Protein AF-A0A3M1D705-F1 (afdb_monomer_lite)

Secondary structure (DSSP, 8-state):
-EEEEEE-HHHHTTTTTSBTTTBPPPTTEEEE-EEEEEEEEE--BGGGTEEEEEEEEEEE-EEEEEEEEEETTEEEEEEEEEEESSSS-EEEPPTT--PPPEEEEEEEEEEE-SSSEEEEEEEEEEE-TT-EEEEE-TTS--EEEEE---EEEEEEEEEEE--

Foldseek 3Di:
DKDKDKFFPCRLQVVPQDDVVNDHADPQKDKDIKIKIKDKDWDQDPVQQKIKMKMKMKMDFIKMKHAQDQDPNDTDHFIWIKGDPHNPDIAIAFTNDDFDIKIKMKIWMWHPPDPFKIKIKMKMWIFGQRHWDWDAPPVSPDTTIDTDRPTDIDMDMDMDTDD

Radius of gyration: 21.43 Å; chains: 1; bounding box: 53×32×62 Å

pLDDT: mean 83.75, std 13.29, range [46.41, 97.69]

Structure (mmCIF, N/CA/C/O backbone):
data_AF-A0A3M1D705-F1
#
_entry.id   AF-A0A3M1D705-F1
#
loop_
_atom_site.group_PDB
_atom_site.id
_atom_site.type_symbol
_atom_site.label_atom_id
_atom_site.label_alt_id
_atom_site.label_comp_id
_atom_site.label_asym_id
_atom_site.label_entity_id
_atom_site.label_seq_id
_atom_site.pdbx_PDB_ins_code
_atom_site.Cartn_x
_atom_site.Cartn_y
_atom_site.Cartn_z
_atom_site.occupancy
_atom_site.B_iso_or_equiv
_atom_site.auth_seq_id
_atom_site.auth_comp_id
_atom_site.auth_asym_id
_atom_site.auth_atom_id
_atom_site.pdbx_PDB_model_num
ATOM 1 N N . HIS A 1 1 ? -12.011 -11.638 6.676 1.00 90.94 1 HIS A N 1
ATOM 2 C CA . HIS A 1 1 ? -12.491 -10.999 5.433 1.00 90.94 1 HIS A CA 1
ATOM 3 C C . HIS A 1 1 ? -11.391 -11.030 4.362 1.00 90.94 1 HIS A C 1
ATOM 5 O O . HIS A 1 1 ? -10.220 -11.107 4.717 1.00 90.94 1 HIS A O 1
ATOM 11 N N . LEU A 1 2 ? -11.750 -11.032 3.071 1.00 94.81 2 LEU A N 1
ATOM 12 C CA . LEU A 1 2 ? -10.820 -11.042 1.928 1.00 94.81 2 LEU A CA 1
ATOM 13 C C . LEU A 1 2 ? -11.253 -9.965 0.925 1.00 94.81 2 LEU A C 1
ATOM 15 O O . LEU A 1 2 ? -12.435 -9.883 0.596 1.00 94.81 2 LEU A O 1
ATOM 19 N N . HIS A 1 3 ? -10.298 -9.179 0.435 1.00 92.81 3 HIS A N 1
ATOM 20 C CA . HIS A 1 3 ? -10.501 -8.128 -0.559 1.00 92.81 3 HIS A CA 1
ATOM 21 C C . HIS A 1 3 ? -9.490 -8.285 -1.692 1.00 92.81 3 HIS A C 1
ATOM 23 O O . HIS A 1 3 ? -8.325 -8.591 -1.447 1.00 92.81 3 HIS A O 1
ATOM 29 N N . ALA A 1 4 ? -9.929 -8.048 -2.924 1.00 93.75 4 ALA A N 1
ATOM 30 C CA . ALA A 1 4 ? -9.059 -7.974 -4.086 1.00 93.75 4 ALA A CA 1
ATOM 31 C C . ALA A 1 4 ? -9.557 -6.880 -5.034 1.00 93.75 4 ALA A C 1
ATOM 33 O O . ALA A 1 4 ? -10.764 -6.656 -5.144 1.00 93.75 4 ALA A O 1
ATOM 34 N N . MET A 1 5 ? -8.628 -6.211 -5.708 1.00 94.19 5 MET A N 1
ATOM 35 C CA . MET A 1 5 ? -8.892 -5.151 -6.671 1.00 94.19 5 MET A CA 1
ATOM 36 C C . MET A 1 5 ? -7.931 -5.283 -7.848 1.00 94.19 5 MET A C 1
ATOM 38 O O . MET A 1 5 ? -6.759 -5.612 -7.674 1.00 94.19 5 MET A O 1
ATOM 42 N N . TYR A 1 6 ? -8.432 -4.993 -9.042 1.00 93.25 6 TYR A N 1
ATOM 43 C CA . TYR A 1 6 ? -7.614 -4.797 -10.225 1.00 93.25 6 TYR A CA 1
ATOM 44 C C . TYR A 1 6 ? -8.086 -3.545 -10.955 1.00 93.25 6 TYR A C 1
ATOM 46 O O . TYR A 1 6 ? -9.287 -3.373 -11.170 1.00 93.25 6 TYR A O 1
ATOM 54 N N . GLN A 1 7 ? -7.146 -2.688 -11.340 1.00 87.50 7 GLN A N 1
ATOM 55 C CA . GLN A 1 7 ? -7.420 -1.421 -12.001 1.00 87.50 7 GLN A CA 1
ATOM 56 C C . GLN A 1 7 ? -6.432 -1.210 -13.144 1.00 87.50 7 GLN A C 1
ATOM 58 O O . GLN A 1 7 ? -5.224 -1.345 -12.980 1.00 87.50 7 GLN A O 1
ATOM 63 N N . THR A 1 8 ? -6.928 -0.865 -14.329 1.00 85.44 8 THR A N 1
ATOM 64 C CA . THR A 1 8 ? -6.047 -0.551 -15.459 1.00 85.44 8 THR A CA 1
ATOM 65 C C . THR A 1 8 ? -5.402 0.821 -15.268 1.00 85.44 8 THR A C 1
ATOM 67 O O . THR A 1 8 ? -6.002 1.731 -14.691 1.00 85.44 8 THR A O 1
ATOM 70 N N . LEU A 1 9 ? -4.188 1.000 -15.797 1.00 80.88 9 LEU A N 1
ATOM 71 C CA . LEU A 1 9 ? -3.480 2.279 -15.708 1.00 80.88 9 LEU A CA 1
ATOM 72 C C . LEU A 1 9 ? -4.287 3.427 -16.344 1.00 80.88 9 LEU A C 1
ATOM 74 O O . LEU A 1 9 ? -4.368 4.515 -15.779 1.00 80.88 9 LEU A O 1
ATOM 78 N N . SER A 1 10 ? -4.944 3.174 -17.479 1.00 78.31 10 SER A N 1
ATOM 79 C CA . SER A 1 10 ? -5.806 4.160 -18.144 1.00 78.31 10 SER A CA 1
ATOM 80 C C . SER A 1 10 ? -6.983 4.600 -17.270 1.00 78.31 10 SER A C 1
ATOM 82 O O . SER A 1 10 ? -7.370 5.762 -17.317 1.00 78.31 10 SER A O 1
ATOM 84 N N . PHE A 1 11 ? -7.542 3.702 -16.450 1.00 78.19 11 PHE A N 1
ATOM 85 C CA . PHE A 1 11 ? -8.606 4.055 -15.510 1.00 78.19 11 PHE A CA 1
ATOM 86 C C . PHE A 1 11 ? -8.060 4.889 -14.338 1.00 78.19 11 PHE A C 1
ATOM 88 O O . PHE A 1 11 ? -8.691 5.857 -13.929 1.00 78.19 11 PHE A O 1
ATOM 95 N N . LEU A 1 12 ? -6.857 4.580 -13.839 1.00 73.38 12 LEU A N 1
ATOM 96 C CA . LEU A 1 12 ? -6.179 5.369 -12.797 1.00 73.38 12 LEU A CA 1
ATOM 97 C C . LEU A 1 12 ? -5.857 6.802 -13.257 1.00 73.38 12 LEU A C 1
ATOM 99 O O . LEU A 1 12 ? -5.927 7.742 -12.469 1.00 73.38 12 LEU A O 1
ATOM 103 N N . LEU A 1 13 ? -5.575 6.982 -14.548 1.00 73.31 13 LEU A N 1
ATOM 104 C CA . LEU A 1 13 ? -5.331 8.287 -15.160 1.00 73.31 13 LEU A CA 1
ATOM 105 C C . LEU A 1 13 ? -6.571 8.920 -15.808 1.00 73.31 13 LEU A C 1
ATOM 107 O O . LEU A 1 13 ? -6.411 9.890 -16.533 1.00 73.31 13 LEU A O 1
ATOM 111 N N . HIS A 1 14 ? -7.787 8.412 -15.580 1.00 68.88 14 HIS A N 1
ATOM 112 C CA . HIS A 1 14 ? -8.982 8.921 -16.267 1.00 68.88 14 HIS A CA 1
ATOM 113 C C . HIS A 1 14 ? -9.426 10.316 -15.782 1.00 68.88 14 HIS A C 1
ATOM 115 O O . HIS A 1 14 ? -9.907 11.119 -16.579 1.00 68.88 14 HIS A O 1
ATOM 121 N N . GLU A 1 15 ? -9.263 10.618 -14.487 1.00 54.38 15 GLU A N 1
ATOM 122 C CA . GLU A 1 15 ? -9.696 11.895 -13.883 1.00 54.38 15 GLU A CA 1
ATOM 123 C C . GLU A 1 15 ? -8.663 13.025 -14.005 1.00 54.38 15 GLU A C 1
ATOM 125 O O . GLU A 1 15 ? -8.994 14.202 -13.856 1.00 54.38 15 GLU A O 1
ATOM 130 N N . ALA A 1 16 ? -7.408 12.684 -14.301 1.00 54.31 16 ALA A N 1
ATOM 131 C CA . ALA A 1 16 ? -6.424 13.650 -14.763 1.00 54.31 16 ALA A CA 1
ATOM 132 C C . ALA A 1 16 ? -6.434 13.634 -16.285 1.00 54.31 16 ALA A C 1
ATOM 134 O O . ALA A 1 16 ? -6.599 12.579 -16.883 1.00 54.31 16 ALA A O 1
ATOM 135 N N . PRO A 1 17 ? -6.242 14.764 -16.958 1.00 46.41 17 PRO A N 1
ATOM 136 C CA . PRO A 1 17 ? -6.298 14.772 -18.400 1.00 46.41 17 PRO A CA 1
ATOM 137 C C . PRO A 1 17 ? -4.988 14.196 -18.964 1.00 46.41 17 PRO A C 1
ATOM 139 O O . PRO A 1 17 ? -4.142 14.927 -19.464 1.00 46.41 17 PRO A O 1
ATOM 142 N N . SER A 1 18 ? -4.824 12.870 -18.915 1.00 51.69 18 SER A N 1
ATOM 143 C CA . SER A 1 18 ? -3.735 12.099 -19.538 1.00 51.69 18 SER A CA 1
ATOM 144 C C . SER A 1 18 ? -2.307 12.576 -19.178 1.00 51.69 18 SER A C 1
ATOM 146 O O . SER A 1 18 ? -2.096 13.396 -18.281 1.00 51.69 18 SER A O 1
ATOM 148 N N . PHE A 1 19 ? -1.278 11.975 -19.779 1.00 52.38 19 PHE A N 1
ATOM 149 C CA . PHE A 1 19 ? 0.126 12.311 -19.523 1.00 52.38 19 PHE A CA 1
ATOM 150 C C . PHE A 1 19 ? 0.372 13.785 -19.869 1.00 52.38 19 PHE A C 1
ATOM 152 O O . PHE A 1 19 ? 0.030 14.186 -20.972 1.00 52.38 19 PHE A O 1
ATOM 159 N N . THR A 1 20 ? 0.958 14.612 -18.992 1.00 46.97 20 THR A N 1
ATOM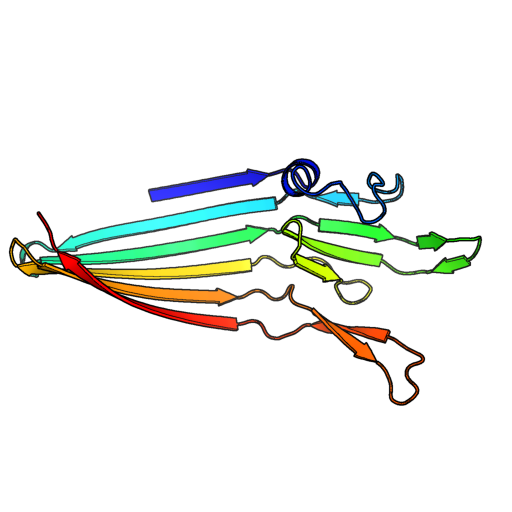 160 C CA . THR A 1 20 ? 1.359 15.979 -19.377 1.00 46.97 20 THR A CA 1
ATOM 161 C C . THR A 1 20 ? 2.342 15.869 -20.551 1.00 46.97 20 THR A C 1
ATOM 163 O O . THR A 1 20 ? 3.423 15.317 -20.335 1.00 46.97 20 THR A O 1
ATOM 166 N N . PRO A 1 21 ? 2.005 16.327 -21.778 1.00 48.47 21 PRO A N 1
ATOM 167 C CA . PRO A 1 21 ? 1.008 17.341 -22.139 1.00 48.47 21 PRO A CA 1
ATOM 168 C C . PRO A 1 21 ? -0.227 16.800 -22.910 1.00 48.47 21 PRO A C 1
ATOM 170 O O . PRO A 1 21 ? -0.338 17.006 -24.115 1.00 48.47 21 PRO A O 1
ATOM 173 N N . PHE A 1 22 ? -1.196 16.188 -22.226 1.00 53.38 22 PHE A N 1
ATOM 174 C CA . PHE A 1 22 ? -2.454 15.673 -22.792 1.00 53.38 22 PHE A CA 1
ATOM 175 C C . PHE A 1 22 ? -2.292 14.618 -23.903 1.00 53.38 22 PHE A C 1
ATOM 177 O O . PHE A 1 22 ? -3.069 14.591 -24.858 1.00 53.38 22 PHE A O 1
ATOM 184 N N . GLN A 1 23 ? -1.259 13.781 -23.807 1.00 60.31 23 GLN A N 1
ATOM 185 C CA . GLN A 1 23 ? -1.000 12.717 -24.780 1.00 60.31 23 GLN A CA 1
ATOM 186 C C . GLN A 1 23 ? -1.321 11.346 -24.183 1.00 60.31 23 GLN A C 1
ATOM 188 O O . GLN A 1 23 ? -1.140 11.120 -22.981 1.00 60.31 23 GLN A O 1
ATOM 193 N N . ASP A 1 24 ? -1.811 10.448 -25.040 1.00 63.69 24 ASP A N 1
ATOM 194 C CA . ASP A 1 24 ? -1.897 9.024 -24.725 1.00 63.69 24 ASP A CA 1
ATOM 195 C C . ASP A 1 24 ? -0.484 8.442 -24.553 1.00 63.69 24 ASP A C 1
ATOM 197 O O . ASP A 1 24 ? 0.521 9.076 -24.895 1.00 63.69 24 ASP A O 1
ATOM 201 N N . PHE A 1 25 ? -0.400 7.244 -23.989 1.00 68.56 25 PHE A N 1
ATOM 202 C CA . PHE A 1 25 ? 0.859 6.533 -23.837 1.00 68.56 25 PHE A CA 1
ATOM 203 C C . PHE A 1 25 ? 1.544 6.366 -25.204 1.00 68.56 25 PHE A C 1
ATOM 205 O O . PHE A 1 25 ? 0.900 5.903 -26.143 1.00 68.56 25 PHE A O 1
ATOM 212 N N . PRO A 1 26 ? 2.834 6.725 -25.340 1.00 68.69 26 PRO A N 1
ATOM 213 C CA . PRO A 1 26 ? 3.613 6.407 -26.530 1.00 68.69 26 PRO A CA 1
ATOM 214 C C . PRO A 1 26 ? 3.443 4.942 -26.948 1.00 68.69 26 PRO A C 1
ATOM 216 O O . PRO A 1 26 ? 3.572 4.055 -26.108 1.00 68.69 26 PRO A O 1
ATOM 219 N N . ASP A 1 27 ? 3.234 4.685 -28.243 1.00 70.06 27 ASP A N 1
ATOM 220 C CA . ASP A 1 27 ? 3.034 3.324 -28.783 1.00 70.06 27 ASP A CA 1
ATOM 221 C C . ASP A 1 27 ? 4.168 2.354 -28.406 1.00 70.06 27 ASP A C 1
ATOM 223 O O . ASP A 1 27 ? 3.972 1.146 -28.300 1.00 70.06 27 ASP A O 1
ATOM 227 N N . ALA A 1 28 ? 5.373 2.890 -28.193 1.00 73.94 28 ALA A N 1
ATOM 228 C CA . ALA A 1 28 ? 6.569 2.140 -27.823 1.00 73.94 28 ALA A CA 1
ATOM 229 C C . ALA A 1 28 ? 6.596 1.680 -26.354 1.00 73.94 28 ALA A C 1
ATOM 231 O O . ALA A 1 28 ? 7.601 1.130 -25.904 1.00 73.94 28 ALA A O 1
ATOM 232 N N . ALA A 1 29 ? 5.544 1.938 -25.582 1.00 78.62 29 ALA A N 1
ATOM 233 C CA . ALA A 1 29 ? 5.585 1.759 -24.150 1.00 78.62 29 ALA A CA 1
ATOM 234 C C . ALA A 1 29 ? 4.701 0.638 -23.622 1.00 78.62 29 ALA A C 1
ATOM 236 O O . ALA A 1 29 ? 3.541 0.471 -23.994 1.00 78.62 29 ALA A O 1
ATOM 237 N N . SER A 1 30 ? 5.258 -0.094 -22.666 1.00 86.00 30 SER A N 1
ATOM 238 C CA . SER A 1 30 ? 4.573 -1.177 -21.979 1.00 86.00 30 SER A CA 1
ATOM 239 C C . SER A 1 30 ? 3.876 -0.647 -20.733 1.00 86.00 30 SER A C 1
ATOM 241 O O . SER A 1 30 ? 4.519 -0.054 -19.866 1.00 86.00 30 SER A O 1
ATOM 243 N N . THR A 1 31 ? 2.576 -0.905 -20.609 1.00 88.31 31 THR A N 1
ATOM 244 C CA . THR A 1 31 ? 1.779 -0.538 -19.431 1.00 88.31 31 THR A CA 1
ATOM 245 C C . THR A 1 31 ? 1.362 -1.769 -18.640 1.00 88.31 31 THR A C 1
ATOM 247 O O . THR A 1 31 ? 1.091 -2.830 -19.202 1.00 88.31 31 THR A O 1
ATOM 250 N N . THR A 1 32 ? 1.287 -1.629 -17.320 1.00 90.56 32 THR A N 1
ATOM 251 C CA . THR A 1 32 ? 0.707 -2.633 -16.427 1.00 90.56 32 THR A CA 1
ATOM 252 C C . THR A 1 32 ? -0.321 -1.982 -15.506 1.00 90.56 32 THR A C 1
ATOM 254 O O . THR A 1 32 ? -0.184 -0.822 -15.114 1.00 90.56 32 THR A O 1
ATOM 257 N N . GLY A 1 33 ? -1.398 -2.713 -15.215 1.00 89.00 33 GLY A N 1
ATOM 258 C CA . GLY A 1 33 ? -2.430 -2.279 -14.275 1.00 89.00 33 GLY A CA 1
ATOM 259 C C . GLY A 1 33 ? -2.011 -2.486 -12.822 1.00 89.00 33 GLY A C 1
ATOM 260 O O . GLY A 1 33 ? -1.106 -3.264 -12.532 1.00 89.00 33 GLY A O 1
ATOM 261 N N . GLU A 1 34 ? -2.714 -1.820 -11.918 1.00 91.38 34 GLU A N 1
ATOM 262 C CA . GLU A 1 34 ? -2.585 -2.040 -10.487 1.00 91.38 34 GLU A CA 1
ATOM 263 C C . GLU A 1 34 ? -3.372 -3.281 -10.061 1.00 91.38 34 GLU A C 1
ATOM 265 O O . GLU A 1 34 ? -4.515 -3.494 -10.474 1.00 91.38 34 GLU A O 1
ATOM 270 N N . PHE A 1 35 ? -2.768 -4.084 -9.191 1.00 94.44 35 PHE A N 1
ATOM 271 C CA . PHE A 1 35 ? -3.421 -5.202 -8.528 1.00 94.44 35 PHE A CA 1
ATOM 272 C C . PHE A 1 35 ? -3.218 -5.104 -7.020 1.00 94.44 35 PHE A C 1
ATOM 274 O O . PHE A 1 35 ? -2.104 -4.901 -6.552 1.00 94.44 35 PHE A O 1
ATOM 281 N N . PHE A 1 36 ? -4.278 -5.306 -6.247 1.00 95.56 36 PHE A N 1
ATOM 282 C CA . PHE A 1 36 ? -4.230 -5.303 -4.790 1.00 95.56 36 PHE A CA 1
ATOM 283 C C . PHE A 1 36 ? -4.984 -6.503 -4.234 1.00 95.56 36 PHE A C 1
ATOM 285 O O . PHE A 1 36 ? -6.078 -6.832 -4.693 1.00 95.56 36 PHE A O 1
ATOM 292 N N . VAL A 1 37 ? -4.424 -7.139 -3.208 1.00 97.31 37 VAL A N 1
ATOM 293 C CA . VAL A 1 37 ? -5.093 -8.194 -2.446 1.00 97.31 37 VAL A CA 1
ATOM 294 C C . VAL A 1 37 ? -4.801 -8.026 -0.964 1.00 97.31 37 VAL A C 1
ATOM 296 O O . VAL A 1 37 ? -3.666 -7.765 -0.572 1.00 97.31 37 VAL A O 1
ATOM 299 N N . ALA A 1 38 ? -5.820 -8.200 -0.129 1.00 97.25 38 ALA A N 1
ATOM 300 C CA . ALA A 1 38 ? -5.679 -8.168 1.316 1.00 97.25 38 ALA A CA 1
ATOM 301 C C . ALA A 1 38 ? -6.580 -9.190 1.996 1.00 97.25 38 ALA A C 1
ATOM 303 O O . ALA A 1 38 ? -7.727 -9.408 1.604 1.00 97.25 38 ALA A O 1
ATOM 304 N N . ALA A 1 39 ? -6.062 -9.782 3.063 1.00 97.56 39 ALA A N 1
ATOM 305 C CA . ALA A 1 39 ? -6.789 -10.689 3.928 1.00 97.56 39 ALA A CA 1
ATOM 306 C C . ALA A 1 39 ? -6.708 -10.184 5.363 1.00 97.56 39 ALA A C 1
ATOM 308 O O . ALA A 1 39 ? -5.668 -9.704 5.817 1.00 97.56 39 ALA A O 1
ATOM 309 N N . GLY A 1 40 ? -7.816 -10.310 6.079 1.00 96.88 40 GLY A N 1
ATOM 310 C CA . GLY A 1 40 ? -7.903 -9.880 7.458 1.00 96.88 40 GLY A CA 1
ATOM 311 C C . GLY A 1 40 ? -8.749 -10.798 8.311 1.00 96.88 40 GLY A C 1
ATOM 312 O O . GLY A 1 40 ? -9.595 -11.553 7.821 1.00 96.88 40 GLY A O 1
ATOM 313 N N . PHE A 1 41 ? -8.507 -10.726 9.606 1.00 97.31 41 PHE A N 1
ATOM 314 C CA . PHE A 1 41 ? -9.207 -11.483 10.623 1.00 97.31 41 PHE A CA 1
ATOM 315 C C . PHE A 1 41 ? -9.413 -10.601 11.846 1.00 97.31 41 PHE A C 1
ATOM 317 O O . PHE A 1 41 ? -8.520 -9.851 12.232 1.00 97.31 41 PHE A O 1
ATOM 324 N N . ASP A 1 42 ? -10.581 -10.723 12.455 1.00 96.94 42 ASP A N 1
ATOM 325 C CA . ASP A 1 42 ? -10.978 -10.030 13.666 1.00 96.94 42 ASP A CA 1
ATOM 326 C C . ASP A 1 42 ? -11.775 -10.994 14.547 1.00 96.94 42 ASP A C 1
ATOM 328 O O . ASP A 1 42 ? -12.414 -11.927 14.054 1.00 96.94 42 ASP A O 1
ATOM 332 N N . TYR A 1 43 ? -11.671 -10.817 15.862 1.00 96.25 43 TYR A N 1
ATOM 333 C CA . TYR A 1 43 ? -12.356 -11.675 16.822 1.00 96.25 43 TYR A CA 1
ATOM 334 C C . TYR A 1 43 ? -12.820 -10.875 18.029 1.00 96.25 43 TYR A C 1
ATOM 336 O O . TYR A 1 43 ? -12.046 -10.109 18.594 1.00 96.25 43 TYR A O 1
ATOM 344 N N . HIS A 1 44 ? -14.068 -11.078 18.446 1.00 96.12 44 HIS A N 1
ATOM 345 C CA . HIS A 1 44 ? -14.637 -10.401 19.605 1.00 96.12 44 HIS A CA 1
ATOM 346 C C . HIS A 1 44 ? -14.504 -11.260 20.868 1.00 96.12 44 HIS A C 1
ATOM 348 O O . HIS A 1 44 ? -15.098 -12.331 20.985 1.00 96.12 44 HIS A O 1
ATOM 354 N N . PHE A 1 45 ? -13.735 -10.771 21.837 1.00 95.69 45 PHE A N 1
ATOM 355 C CA . PHE A 1 45 ? -13.626 -11.340 23.174 1.00 95.69 45 PHE A CA 1
ATOM 356 C C . PHE A 1 45 ? -14.660 -10.688 24.097 1.00 95.69 45 PHE A C 1
ATOM 358 O O . PHE A 1 45 ? -14.383 -9.655 24.708 1.00 95.69 45 PHE A O 1
ATOM 365 N N . GLU A 1 46 ? -15.828 -11.320 24.233 1.00 92.38 46 GLU A N 1
ATOM 366 C CA . GLU A 1 46 ? -16.947 -10.812 25.047 1.00 92.38 46 GLU A CA 1
ATOM 367 C C . GLU A 1 46 ? -16.546 -10.523 26.502 1.00 92.38 46 GLU A C 1
ATOM 369 O O . GLU A 1 46 ? -16.897 -9.484 27.051 1.00 92.38 46 GLU A O 1
ATOM 374 N N . SER A 1 47 ? -15.737 -11.389 27.123 1.00 93.25 47 SER A N 1
ATOM 375 C CA . SER A 1 47 ? -15.307 -11.222 28.521 1.00 93.25 47 SER A CA 1
ATOM 376 C C . SER A 1 47 ? -14.459 -9.971 28.765 1.00 93.25 47 SER A C 1
ATOM 378 O O . SER A 1 47 ? -14.441 -9.446 29.877 1.00 93.25 47 SER A O 1
ATOM 380 N N . LEU A 1 48 ? -13.753 -9.496 27.736 1.00 92.19 48 LEU A N 1
ATOM 381 C CA . LEU A 1 48 ? -12.876 -8.327 27.796 1.00 92.19 48 LEU A CA 1
ATOM 382 C C . LEU A 1 48 ? -13.468 -7.116 27.066 1.00 92.19 48 LEU A C 1
ATOM 384 O O . LEU A 1 48 ? -12.850 -6.053 27.080 1.00 92.19 48 LEU A O 1
ATOM 388 N N . HIS A 1 49 ? -14.638 -7.272 26.436 1.00 93.94 49 HIS A N 1
ATOM 389 C CA . HIS A 1 49 ? -15.247 -6.276 25.553 1.00 93.94 49 HIS A CA 1
ATOM 390 C C . HIS A 1 49 ? -14.262 -5.771 24.482 1.00 93.94 49 HIS A C 1
ATOM 392 O O . HIS A 1 49 ? -14.209 -4.586 24.152 1.00 93.94 49 HIS A O 1
ATOM 398 N N . LEU A 1 50 ? -13.420 -6.675 23.973 1.00 95.38 50 LEU A N 1
ATOM 399 C CA . LEU A 1 50 ? -12.273 -6.344 23.132 1.00 95.38 50 LEU A CA 1
ATOM 400 C C . LEU A 1 50 ? -12.397 -7.019 21.769 1.00 95.38 50 LEU A C 1
ATOM 402 O O . LEU A 1 50 ? -12.630 -8.219 21.688 1.00 95.38 50 LEU A O 1
ATOM 406 N N . THR A 1 51 ? -12.162 -6.265 20.702 1.00 96.81 51 THR A N 1
ATOM 407 C CA . THR A 1 51 ? -12.150 -6.760 19.323 1.00 96.81 51 THR A CA 1
ATOM 408 C C . THR A 1 51 ? -10.814 -6.421 18.664 1.00 96.81 51 THR A C 1
ATOM 410 O O . THR A 1 51 ? -10.687 -5.370 18.025 1.00 96.81 51 THR A O 1
ATOM 413 N N . PRO A 1 52 ? -9.771 -7.248 18.848 1.00 97.00 52 PRO A N 1
ATOM 414 C CA . PRO A 1 52 ? -8.575 -7.160 18.032 1.00 97.00 52 PRO A CA 1
ATOM 415 C C . PRO A 1 52 ? -8.848 -7.647 16.608 1.00 97.00 52 PRO A C 1
ATOM 417 O O . PRO A 1 52 ? -9.634 -8.565 16.369 1.00 97.00 52 PRO A O 1
ATOM 420 N N . GLY A 1 53 ? -8.134 -7.047 15.668 1.00 97.25 53 GLY A N 1
ATOM 421 C CA . GLY A 1 53 ? -8.134 -7.403 14.265 1.00 97.25 53 GLY A CA 1
ATOM 422 C C . GLY A 1 53 ? -6.768 -7.163 13.643 1.00 97.25 53 GLY A C 1
ATOM 423 O O . GLY A 1 53 ? -5.962 -6.366 14.127 1.00 97.25 53 GLY A O 1
ATOM 424 N N . ILE A 1 54 ? -6.497 -7.887 12.570 1.00 97.38 54 ILE A N 1
ATOM 425 C CA . ILE A 1 54 ? -5.283 -7.752 11.781 1.00 97.38 54 ILE A CA 1
ATOM 426 C C . ILE A 1 54 ? -5.625 -7.920 10.309 1.00 97.38 54 ILE A C 1
ATOM 428 O O . ILE A 1 54 ? -6.413 -8.790 9.942 1.00 97.38 54 ILE A O 1
ATOM 432 N N . VAL A 1 55 ? -5.034 -7.083 9.467 1.00 97.69 55 VAL A N 1
ATOM 433 C CA . VAL A 1 55 ? -5.184 -7.124 8.015 1.00 97.69 55 VAL A CA 1
ATOM 434 C C . VAL A 1 55 ? -3.803 -7.022 7.395 1.00 97.69 55 VAL A C 1
ATOM 436 O O . VAL A 1 55 ? -3.031 -6.141 7.759 1.00 97.69 55 VAL A O 1
ATOM 439 N N . GLY A 1 56 ? -3.489 -7.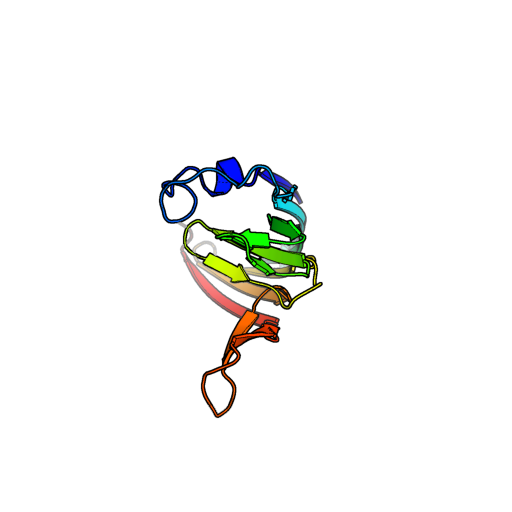917 6.467 1.00 97.56 56 GLY A N 1
ATOM 440 C CA . GLY A 1 56 ? -2.277 -7.873 5.658 1.00 97.56 56 GLY A CA 1
ATOM 441 C C . GLY A 1 56 ? -2.636 -7.805 4.182 1.00 97.56 56 GLY A C 1
ATOM 442 O O . GLY A 1 56 ? -3.591 -8.453 3.750 1.00 97.56 56 GLY A O 1
ATOM 443 N N . GLY A 1 57 ? -1.881 -7.031 3.410 1.00 96.62 57 GL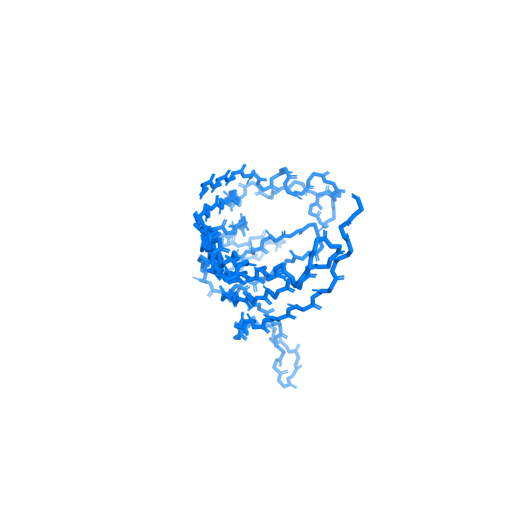Y A N 1
ATOM 444 C CA . GLY A 1 57 ? -2.107 -6.862 1.984 1.00 96.62 57 GLY A CA 1
ATOM 445 C C . GLY A 1 57 ? -0.826 -6.679 1.187 1.00 96.62 57 GLY A C 1
ATOM 446 O O . GLY A 1 57 ? 0.218 -6.296 1.718 1.00 96.62 57 GLY A O 1
ATOM 447 N N . VAL A 1 58 ? -0.942 -6.977 -0.103 1.00 96.75 58 VAL A N 1
ATOM 448 C CA . VAL A 1 58 ? 0.099 -6.785 -1.109 1.00 96.75 58 VAL A CA 1
ATOM 449 C C . VAL A 1 58 ? -0.506 -6.025 -2.280 1.00 96.75 58 VAL A C 1
ATOM 451 O O . VAL A 1 58 ? -1.590 -6.372 -2.756 1.00 96.75 58 VAL A O 1
ATOM 454 N N . GLN A 1 59 ? 0.206 -5.007 -2.747 1.00 94.88 59 GLN A N 1
ATOM 455 C CA . GLN A 1 59 ? -0.144 -4.222 -3.923 1.00 94.88 59 GLN A CA 1
ATOM 456 C C . GLN A 1 59 ? 0.976 -4.325 -4.959 1.00 94.88 59 GLN A C 1
ATOM 458 O O . GLN A 1 59 ? 2.144 -4.101 -4.655 1.00 94.88 59 GLN A O 1
ATOM 463 N N . LEU A 1 60 ? 0.617 -4.662 -6.191 1.00 94.81 60 LEU A N 1
ATOM 464 C CA . LEU A 1 60 ? 1.454 -4.503 -7.373 1.00 94.81 60 LEU A CA 1
ATOM 465 C C . LEU A 1 60 ? 1.022 -3.193 -8.037 1.00 94.81 60 LEU A C 1
ATOM 467 O O . LEU A 1 60 ? -0.115 -3.123 -8.510 1.00 94.81 60 LEU A O 1
ATOM 471 N N . PRO A 1 61 ? 1.860 -2.147 -8.025 1.00 92.31 61 PRO A N 1
ATOM 472 C CA . PRO A 1 61 ? 1.443 -0.839 -8.502 1.00 92.31 61 PRO A CA 1
ATOM 473 C C . PRO A 1 61 ? 1.349 -0.810 -10.031 1.00 92.31 61 PRO A C 1
ATOM 475 O O . PRO A 1 61 ? 2.022 -1.577 -10.720 1.00 92.31 61 PRO A O 1
ATOM 478 N N . ALA A 1 62 ? 0.545 0.111 -10.565 1.00 90.44 62 ALA A N 1
ATOM 479 C CA . ALA A 1 62 ? 0.486 0.334 -12.004 1.00 90.44 62 ALA A CA 1
ATOM 480 C C . ALA A 1 62 ? 1.800 0.944 -12.514 1.00 90.44 62 ALA A C 1
ATOM 482 O O . ALA A 1 62 ? 2.362 1.861 -11.900 1.00 90.44 62 ALA A O 1
ATOM 483 N N . THR A 1 63 ? 2.280 0.463 -13.662 1.00 89.81 63 THR A N 1
ATOM 484 C CA . TH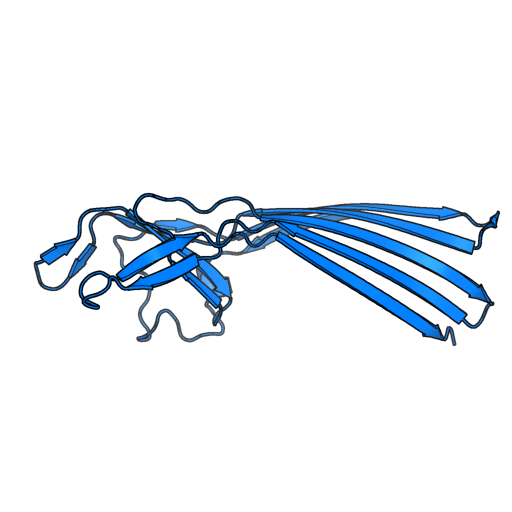R A 1 63 ? 3.534 0.941 -14.254 1.00 89.81 63 THR A CA 1
ATOM 485 C C . THR A 1 63 ? 3.397 1.284 -15.722 1.00 89.81 63 THR A C 1
ATOM 487 O O . THR A 1 63 ? 2.555 0.752 -16.445 1.00 89.81 63 THR A O 1
ATOM 490 N N . TYR A 1 64 ? 4.284 2.160 -16.169 1.00 87.12 64 TYR A N 1
ATOM 491 C CA . TYR A 1 64 ? 4.536 2.433 -17.571 1.00 87.12 64 TYR A CA 1
ATOM 492 C C . TYR A 1 64 ? 6.048 2.399 -17.802 1.00 87.12 64 TYR A C 1
ATOM 494 O O . TYR A 1 64 ? 6.793 3.053 -17.073 1.00 87.12 64 TYR A O 1
ATOM 502 N N . SER A 1 65 ? 6.503 1.630 -18.788 1.00 87.69 65 SER A N 1
ATOM 503 C CA . SER A 1 65 ? 7.924 1.447 -19.093 1.00 87.69 65 SER A CA 1
ATOM 504 C C . SER A 1 65 ? 8.215 1.719 -20.561 1.00 87.69 65 SER A C 1
ATOM 506 O O . SER A 1 65 ? 7.488 1.245 -21.432 1.00 87.69 65 SER A O 1
ATOM 508 N N . ILE A 1 66 ? 9.309 2.430 -20.828 1.00 84.69 66 ILE A N 1
ATOM 509 C CA . ILE A 1 66 ? 9.856 2.607 -22.179 1.00 84.69 66 ILE A CA 1
ATOM 510 C C . ILE A 1 66 ? 11.249 1.998 -22.212 1.00 84.69 66 ILE A C 1
ATOM 512 O O . ILE A 1 66 ? 12.076 2.296 -21.347 1.00 84.69 66 ILE A O 1
ATOM 516 N N . GLU A 1 67 ? 11.512 1.197 -23.235 1.00 83.06 67 GLU A N 1
ATOM 517 C CA . GLU A 1 67 ? 12.861 0.784 -23.604 1.00 83.06 67 GLU A CA 1
ATOM 518 C C . GLU A 1 67 ? 13.338 1.639 -24.777 1.00 83.06 67 GLU A C 1
ATOM 520 O O . GLU A 1 67 ? 12.593 1.839 -25.733 1.00 83.06 67 GLU A O 1
ATOM 525 N N . ASN A 1 68 ? 14.576 2.134 -24.708 1.00 77.69 68 ASN A N 1
ATOM 526 C CA . ASN A 1 68 ? 15.236 2.853 -25.805 1.00 77.69 68 ASN A CA 1
ATOM 527 C C . ASN A 1 68 ? 14.408 4.044 -26.321 1.00 77.69 68 ASN A C 1
ATOM 529 O O . ASN A 1 68 ? 13.911 4.065 -27.447 1.00 77.69 68 ASN A O 1
ATOM 533 N N . LEU A 1 69 ? 14.248 5.055 -25.466 1.00 70.19 69 LEU A N 1
ATOM 534 C CA . LEU A 1 69 ? 13.465 6.243 -25.784 1.00 70.19 69 LEU A CA 1
ATOM 535 C C . LEU A 1 69 ? 14.140 7.039 -26.913 1.00 70.19 69 LEU A C 1
ATOM 537 O O . LEU A 1 69 ? 15.192 7.641 -26.704 1.00 70.19 69 LEU A O 1
ATOM 541 N N . ALA A 1 70 ? 13.506 7.094 -28.083 1.00 66.06 70 ALA A N 1
ATOM 542 C CA . ALA A 1 70 ? 13.942 7.923 -29.202 1.00 66.06 70 ALA A CA 1
ATOM 543 C C . ALA A 1 70 ? 13.204 9.273 -29.194 1.00 66.06 70 ALA A C 1
ATOM 545 O O . ALA A 1 70 ? 12.003 9.332 -29.456 1.00 66.06 70 ALA A O 1
ATOM 546 N N . VAL A 1 71 ? 13.907 10.374 -28.908 1.00 64.69 71 VAL A N 1
ATOM 547 C CA . VAL A 1 71 ? 13.334 11.736 -28.926 1.00 64.69 71 VAL A CA 1
ATOM 548 C C . VAL A 1 71 ? 14.189 12.633 -29.810 1.00 64.69 71 VAL A C 1
ATOM 550 O O . VAL A 1 71 ? 15.378 12.812 -29.567 1.00 64.69 71 VAL A O 1
ATOM 553 N N . GLY A 1 72 ? 13.585 13.203 -30.857 1.00 62.97 72 GLY A N 1
ATOM 554 C CA . GLY A 1 72 ? 14.275 14.136 -31.755 1.00 62.97 72 GLY A CA 1
ATOM 555 C C . GLY A 1 72 ? 15.460 13.527 -32.518 1.00 62.97 72 GLY A C 1
ATOM 556 O O . GLY A 1 72 ? 16.388 14.252 -32.861 1.00 62.97 72 GLY A O 1
ATOM 557 N N . GLY A 1 73 ? 15.452 12.209 -32.758 1.00 64.50 73 GLY A N 1
ATOM 558 C CA . GLY A 1 73 ? 16.553 11.488 -33.413 1.00 64.50 73 GLY A CA 1
ATOM 559 C C . GLY A 1 73 ? 17.713 11.106 -32.486 1.00 64.50 73 GLY A C 1
ATOM 560 O O . GLY A 1 73 ? 18.710 10.572 -32.962 1.00 64.50 73 GLY A O 1
ATOM 561 N N . LEU A 1 74 ? 17.590 11.363 -31.180 1.00 57.28 74 LEU A N 1
ATOM 562 C CA . LEU A 1 74 ? 18.509 10.877 -30.155 1.00 57.28 74 LEU A CA 1
ATOM 563 C C . LEU A 1 74 ? 17.914 9.631 -29.499 1.00 57.28 74 LEU A C 1
ATOM 565 O O . LEU A 1 74 ? 16.791 9.677 -28.994 1.00 57.28 74 LEU A O 1
ATOM 569 N N . GLU A 1 75 ? 18.668 8.535 -29.503 1.00 69.19 75 GLU A N 1
ATOM 570 C CA . GLU A 1 75 ? 18.319 7.311 -28.785 1.00 69.19 75 GLU A CA 1
ATOM 571 C C . GLU A 1 75 ? 18.900 7.365 -27.373 1.00 69.19 75 GLU A C 1
ATOM 573 O O . GLU A 1 75 ? 20.115 7.347 -27.169 1.00 69.19 75 GLU A O 1
ATOM 578 N N . PHE A 1 76 ? 18.018 7.435 -26.382 1.00 66.69 76 PHE A N 1
ATOM 579 C CA . PHE A 1 76 ? 18.378 7.260 -24.986 1.00 66.69 76 PHE A CA 1
ATOM 580 C C . PHE A 1 76 ? 18.198 5.787 -24.638 1.00 66.69 76 PHE A C 1
ATOM 582 O O . PHE A 1 76 ? 17.073 5.329 -24.423 1.00 66.69 76 PHE A O 1
ATOM 589 N N . GLY A 1 77 ? 19.311 5.055 -24.621 1.00 71.75 77 GLY A N 1
ATOM 590 C CA . GLY A 1 77 ? 19.339 3.658 -24.200 1.00 71.75 77 GLY A CA 1
ATOM 591 C C . GLY A 1 77 ? 18.877 3.483 -22.753 1.00 71.75 77 GLY A C 1
ATOM 592 O O . GLY A 1 77 ? 18.919 4.423 -21.958 1.00 71.75 77 GLY A O 1
ATOM 593 N N . GLY A 1 78 ? 18.425 2.270 -22.444 1.00 76.06 78 GLY A N 1
ATOM 594 C CA . GLY A 1 78 ? 17.999 1.888 -21.100 1.00 76.06 78 GLY A CA 1
ATOM 595 C C . GLY A 1 78 ? 16.485 1.810 -20.933 1.00 76.06 78 GLY A C 1
ATOM 596 O O . GLY A 1 78 ? 15.704 2.399 -21.688 1.00 76.06 78 GLY A O 1
ATOM 597 N N . LYS A 1 79 ? 16.070 1.036 -19.928 1.00 83.94 79 LYS A N 1
ATOM 598 C CA . LYS A 1 79 ? 14.671 0.893 -19.523 1.00 83.94 79 LYS A CA 1
ATOM 599 C C . LYS A 1 79 ? 14.350 1.943 -18.470 1.00 83.94 79 LYS A C 1
ATOM 601 O O . LYS A 1 79 ? 15.027 2.026 -17.444 1.00 83.94 79 LYS A O 1
ATOM 606 N N . ARG A 1 80 ? 13.303 2.728 -18.713 1.00 84.06 80 ARG A N 1
ATOM 607 C CA . ARG A 1 80 ? 12.773 3.698 -17.748 1.00 84.06 80 ARG A CA 1
ATOM 608 C C . ARG A 1 80 ? 11.375 3.285 -17.333 1.00 84.06 80 ARG A C 1
ATOM 610 O O . ARG A 1 80 ? 10.446 3.385 -18.132 1.00 84.06 80 ARG A O 1
ATOM 617 N N . THR A 1 81 ? 11.252 2.858 -16.083 1.00 88.06 81 THR A N 1
ATOM 618 C CA . THR A 1 81 ? 9.988 2.455 -15.468 1.00 88.06 81 THR A CA 1
ATOM 619 C C . THR A 1 81 ? 9.450 3.598 -14.616 1.00 88.06 81 THR A C 1
ATOM 621 O O . THR A 1 81 ? 10.155 4.156 -13.774 1.00 88.06 81 THR A O 1
ATOM 624 N N . VAL A 1 82 ? 8.184 3.945 -14.816 1.00 86.31 82 VAL A N 1
ATOM 625 C CA . VAL A 1 82 ? 7.457 4.918 -14.003 1.00 86.31 82 VAL A CA 1
ATOM 626 C C . VAL A 1 82 ? 6.353 4.192 -13.257 1.00 86.31 82 VAL A C 1
ATOM 628 O O . VAL A 1 82 ? 5.506 3.541 -13.869 1.00 86.31 82 VAL A O 1
ATOM 631 N N . VAL A 1 83 ? 6.359 4.334 -11.937 1.00 88.06 83 VAL A N 1
ATOM 632 C CA . VAL A 1 83 ? 5.304 3.850 -11.049 1.00 88.06 83 VAL A CA 1
ATOM 633 C C . VAL A 1 83 ? 4.265 4.949 -10.891 1.00 88.06 83 VAL A C 1
ATOM 635 O O . VAL A 1 83 ? 4.599 6.095 -10.573 1.00 88.06 83 VAL A O 1
ATOM 638 N N . VAL A 1 84 ? 3.002 4.608 -11.133 1.00 86.00 84 VAL A N 1
ATOM 639 C CA . VAL A 1 84 ? 1.879 5.544 -11.078 1.00 86.00 84 VAL A CA 1
ATOM 640 C C . VAL A 1 84 ? 0.959 5.132 -9.937 1.00 86.00 84 VAL A C 1
ATOM 642 O O . VAL A 1 84 ? 0.288 4.110 -10.012 1.00 86.00 84 VAL A O 1
ATOM 645 N N . GLN A 1 85 ? 0.944 5.943 -8.880 1.00 80.94 85 GLN A N 1
ATOM 646 C CA . GLN A 1 85 ? 0.163 5.691 -7.662 1.00 80.94 85 GLN A CA 1
ATOM 647 C C . GLN A 1 85 ? -1.152 6.476 -7.681 1.00 80.94 85 GLN A C 1
ATOM 649 O O . GLN A 1 85 ? -2.182 6.015 -7.203 1.00 80.94 85 GLN A O 1
ATOM 654 N N . SER A 1 86 ? -1.129 7.680 -8.250 1.00 74.69 86 SER A N 1
ATOM 655 C CA . SER A 1 86 ? -2.321 8.488 -8.489 1.00 74.69 86 SER A CA 1
ATOM 656 C C . SER A 1 86 ? -2.087 9.452 -9.651 1.00 74.69 86 SER A C 1
ATOM 658 O O . SER A 1 86 ? -0.980 9.569 -10.184 1.00 74.69 86 SER A O 1
ATOM 660 N N . ALA A 1 87 ? -3.129 10.195 -10.024 1.00 68.75 87 ALA A N 1
ATOM 661 C CA . ALA A 1 87 ? -3.049 11.283 -10.994 1.00 68.75 87 ALA A CA 1
ATOM 662 C C . ALA A 1 87 ? -1.860 12.238 -10.754 1.00 68.75 87 ALA A C 1
ATOM 664 O O . ALA A 1 87 ? -1.181 12.629 -11.712 1.00 68.75 87 ALA A O 1
ATOM 665 N N . SER A 1 88 ? -1.611 12.590 -9.487 1.00 69.06 88 SER A N 1
ATOM 666 C CA . SER A 1 88 ? -0.610 13.570 -9.051 1.00 69.06 88 SER A CA 1
ATOM 667 C C . SER A 1 88 ? 0.657 12.952 -8.457 1.00 69.06 88 SER A C 1
ATOM 669 O O . SER A 1 88 ? 1.651 13.660 -8.307 1.00 69.06 88 SER A O 1
ATOM 671 N N . GLN A 1 89 ? 0.650 11.655 -8.140 1.00 77.62 89 GLN A N 1
ATOM 672 C CA . GLN A 1 89 ? 1.766 10.975 -7.492 1.00 77.62 89 GLN A CA 1
ATOM 673 C C . GLN A 1 89 ? 2.374 9.919 -8.416 1.00 77.62 89 GLN A C 1
ATOM 675 O O . GLN A 1 89 ? 1.747 8.910 -8.753 1.00 77.62 89 GLN A O 1
ATOM 680 N N . ARG A 1 90 ? 3.611 10.185 -8.846 1.00 81.12 90 ARG A N 1
ATOM 681 C CA . ARG A 1 90 ? 4.380 9.341 -9.764 1.00 81.12 90 ARG A CA 1
ATOM 682 C C . ARG A 1 90 ? 5.825 9.278 -9.297 1.00 81.12 90 ARG A C 1
ATOM 684 O O . ARG A 1 90 ? 6.384 10.300 -8.899 1.00 81.12 90 ARG A O 1
ATOM 691 N N . SER A 1 91 ? 6.431 8.106 -9.413 1.00 84.81 91 SER A N 1
ATOM 692 C CA . SER A 1 91 ? 7.838 7.888 -9.082 1.00 84.81 91 SER A CA 1
ATOM 693 C C . SER A 1 91 ? 8.550 7.295 -10.287 1.00 84.81 91 SER A C 1
ATOM 695 O O . SER A 1 91 ? 8.125 6.286 -10.846 1.00 84.81 91 SER A O 1
ATOM 697 N N . VAL A 1 92 ? 9.616 7.960 -10.731 1.00 84.62 92 VAL A N 1
ATOM 698 C CA . VAL A 1 92 ? 10.457 7.471 -11.829 1.00 84.62 92 VAL A CA 1
ATOM 699 C C . VAL A 1 92 ? 11.552 6.625 -11.211 1.00 84.62 92 VAL A C 1
ATOM 701 O O . VAL A 1 92 ? 12.359 7.145 -10.438 1.00 84.62 92 VAL A O 1
ATOM 704 N N . LEU A 1 93 ? 11.567 5.331 -11.501 1.00 87.00 93 LEU A N 1
ATOM 705 C CA . LEU A 1 93 ? 12.549 4.426 -10.919 1.00 87.00 93 LEU A CA 1
ATOM 706 C C . LEU A 1 93 ? 13.947 4.679 -11.509 1.00 87.00 93 LEU A C 1
ATOM 708 O O . LEU A 1 93 ? 14.062 5.282 -12.584 1.00 87.00 93 LEU A O 1
ATOM 712 N N . PRO A 1 94 ? 15.015 4.244 -10.818 1.00 84.81 94 PRO A N 1
ATOM 713 C CA . PRO A 1 94 ? 16.347 4.200 -11.405 1.00 84.81 94 PRO A CA 1
ATOM 714 C C . PRO A 1 94 ? 16.363 3.398 -12.715 1.00 84.81 94 PRO A C 1
ATOM 716 O O . PRO A 1 94 ? 15.506 2.547 -12.964 1.00 84.81 94 PRO A O 1
ATOM 719 N N . GLU A 1 95 ? 17.329 3.693 -13.581 1.00 83.56 95 GLU A N 1
ATOM 720 C CA . GLU A 1 95 ? 17.440 3.038 -14.886 1.00 83.56 95 GLU A CA 1
ATOM 721 C C . GLU A 1 95 ? 17.609 1.519 -14.740 1.00 83.56 95 GLU A C 1
ATOM 723 O O . GLU A 1 95 ? 18.414 1.049 -13.940 1.00 83.56 95 GLU A O 1
ATOM 728 N N . GLY A 1 96 ? 16.849 0.753 -15.526 1.00 83.88 96 GLY A N 1
ATOM 729 C CA . GLY A 1 96 ? 16.895 -0.711 -15.513 1.00 83.88 96 GLY A CA 1
ATOM 730 C C . GLY A 1 96 ? 16.107 -1.377 -14.383 1.00 83.88 96 GLY A C 1
ATOM 731 O O . GLY A 1 96 ? 16.016 -2.602 -14.373 1.00 83.88 96 GLY A O 1
ATOM 732 N N . GLU A 1 97 ? 15.509 -0.611 -13.469 1.00 87.44 97 GLU A N 1
ATOM 733 C CA . GLU A 1 97 ? 14.733 -1.162 -12.356 1.00 87.44 97 GLU A CA 1
ATOM 734 C C . GLU A 1 97 ? 13.251 -1.356 -12.704 1.00 87.44 97 GLU A C 1
ATOM 736 O O . GLU A 1 97 ? 12.649 -0.635 -13.510 1.00 87.44 97 GLU A O 1
ATOM 741 N N . ASP A 1 98 ? 12.654 -2.343 -12.043 1.00 88.88 98 ASP A N 1
ATOM 742 C CA . ASP A 1 98 ? 11.241 -2.689 -12.129 1.00 88.88 98 ASP A CA 1
ATOM 743 C C . ASP A 1 98 ? 10.507 -2.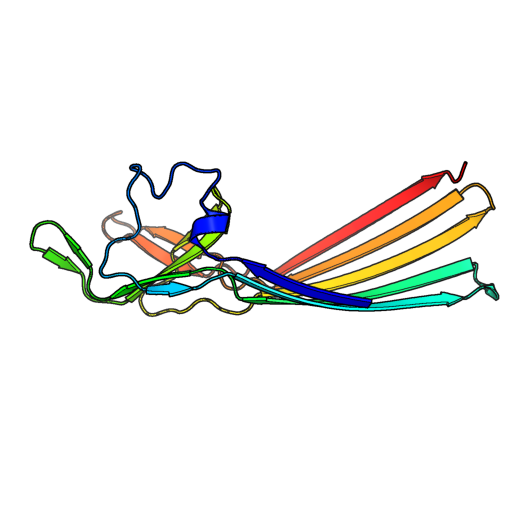338 -10.837 1.00 88.88 98 ASP A C 1
ATOM 745 O O . ASP A 1 98 ? 11.095 -2.282 -9.754 1.00 88.88 98 ASP A O 1
ATOM 749 N N . ALA A 1 99 ? 9.197 -2.122 -10.954 1.00 90.38 99 ALA A N 1
ATOM 750 C CA . ALA A 1 99 ? 8.371 -1.869 -9.786 1.00 90.38 99 ALA A CA 1
ATOM 751 C C . ALA A 1 99 ? 8.328 -3.093 -8.870 1.00 90.38 99 ALA A C 1
ATOM 753 O O . ALA A 1 99 ? 8.193 -4.237 -9.311 1.00 90.38 99 ALA A O 1
ATOM 754 N N . ARG A 1 100 ? 8.416 -2.828 -7.572 1.00 92.62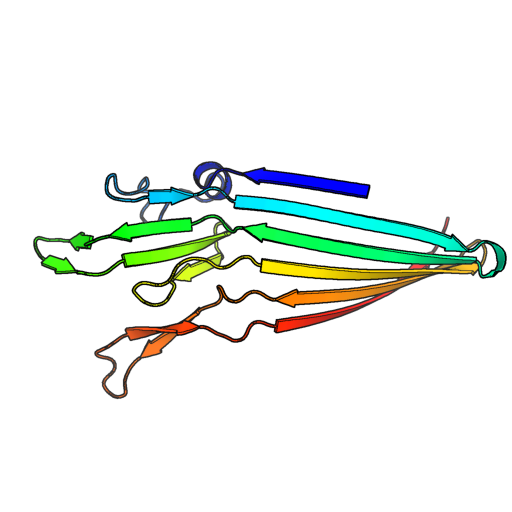 100 ARG A N 1
ATOM 755 C CA . ARG A 1 100 ? 8.409 -3.826 -6.510 1.00 92.62 100 ARG A CA 1
ATOM 756 C C . ARG A 1 100 ? 7.029 -3.877 -5.852 1.00 92.62 100 ARG A C 1
ATOM 758 O O . ARG A 1 100 ? 6.342 -2.855 -5.790 1.00 92.62 100 ARG A O 1
ATOM 765 N N . PRO A 1 101 ? 6.599 -5.041 -5.340 1.00 93.00 101 PRO A N 1
ATOM 766 C CA . PRO A 1 101 ? 5.369 -5.124 -4.565 1.00 93.00 101 PRO A CA 1
ATOM 767 C C . PRO A 1 101 ? 5.442 -4.241 -3.314 1.00 93.00 101 PRO A C 1
ATOM 769 O O . PRO A 1 101 ? 6.467 -4.209 -2.634 1.00 93.00 101 PRO A O 1
ATOM 772 N N . VAL A 1 102 ? 4.338 -3.573 -2.997 1.00 93.69 102 VAL A N 1
ATOM 773 C CA . VAL A 1 102 ? 4.147 -2.822 -1.754 1.00 93.69 102 VAL A CA 1
ATOM 774 C C . VAL A 1 102 ? 3.455 -3.726 -0.745 1.00 93.69 102 VAL A C 1
ATOM 776 O O . VAL A 1 102 ? 2.433 -4.346 -1.051 1.00 93.69 102 VAL A O 1
ATOM 779 N N . TYR A 1 103 ? 4.005 -3.799 0.462 1.00 95.25 103 TYR A N 1
ATOM 780 C CA . TYR A 1 103 ? 3.457 -4.610 1.546 1.00 95.25 103 TYR A CA 1
ATOM 781 C C . TYR A 1 103 ? 2.844 -3.712 2.608 1.00 95.25 103 TYR A C 1
ATOM 783 O O . TYR A 1 103 ? 3.475 -2.756 3.059 1.00 95.25 103 TYR A O 1
ATOM 791 N N . SER A 1 104 ? 1.642 -4.055 3.063 1.00 95.88 104 SER A N 1
ATOM 792 C CA . SER A 1 104 ? 0.967 -3.322 4.130 1.00 95.88 104 SER A CA 1
ATOM 793 C C . SER A 1 104 ? 0.399 -4.272 5.168 1.00 95.88 104 SER A C 1
ATOM 795 O O . SER A 1 104 ? -0.178 -5.309 4.844 1.00 95.88 104 SER A O 1
ATOM 797 N N . ILE A 1 105 ? 0.530 -3.896 6.434 1.00 96.88 105 ILE A N 1
ATOM 798 C CA . ILE A 1 105 ? -0.089 -4.593 7.555 1.00 96.88 105 ILE A CA 1
ATOM 799 C C . ILE A 1 105 ? -0.732 -3.574 8.487 1.00 96.88 105 ILE A C 1
ATOM 801 O O . ILE A 1 105 ? -0.137 -2.548 8.809 1.00 96.88 105 ILE A O 1
ATOM 805 N N . LYS A 1 106 ? -1.962 -3.846 8.918 1.00 97.50 106 LYS A N 1
ATOM 806 C CA . LYS A 1 106 ? -2.702 -3.026 9.873 1.00 97.50 106 LYS A CA 1
ATOM 807 C C . LYS A 1 106 ? -3.209 -3.895 11.013 1.00 97.50 106 LYS A C 1
ATOM 809 O O . LYS A 1 106 ? -3.971 -4.829 10.787 1.00 97.50 106 LYS A O 1
ATOM 814 N N . GLY A 1 107 ? -2.802 -3.567 12.230 1.00 97.56 107 GLY A N 1
ATOM 815 C CA . GLY A 1 107 ? -3.417 -4.050 13.457 1.00 97.56 107 GLY A CA 1
ATOM 816 C C . GLY A 1 107 ? -4.480 -3.065 13.926 1.00 97.56 107 GLY A C 1
ATOM 817 O O . GLY A 1 107 ? -4.261 -1.855 13.926 1.00 97.56 107 GLY A O 1
ATOM 818 N N . THR A 1 108 ? -5.629 -3.575 14.340 1.00 97.19 108 THR A N 1
ATOM 819 C CA . THR A 1 108 ? -6.717 -2.787 14.919 1.00 97.19 108 THR A CA 1
ATOM 820 C C . THR A 1 108 ? -7.109 -3.388 16.255 1.00 97.19 108 THR A C 1
ATOM 822 O O . THR A 1 108 ? -7.139 -4.604 16.403 1.00 97.19 108 THR A O 1
ATOM 825 N N . CYS A 1 109 ? -7.439 -2.564 17.233 1.00 96.69 109 CYS A N 1
ATOM 826 C CA . CYS A 1 109 ? -7.944 -3.021 18.513 1.00 96.69 109 CYS A CA 1
ATOM 827 C C . CYS A 1 109 ? -9.048 -2.079 18.962 1.00 96.69 109 CYS A C 1
ATOM 829 O O . CYS A 1 109 ? -8.800 -0.906 19.235 1.00 96.69 109 CYS A O 1
ATOM 831 N N . ARG A 1 110 ? -10.272 -2.595 19.018 1.00 95.94 110 ARG A N 1
ATOM 832 C CA . ARG A 1 110 ? -11.410 -1.874 19.571 1.00 95.94 110 ARG A CA 1
ATOM 833 C C . ARG A 1 110 ? -11.692 -2.379 20.976 1.00 95.94 110 ARG A C 1
ATOM 835 O O . ARG A 1 110 ? -11.867 -3.577 21.162 1.00 95.94 110 ARG A O 1
ATOM 842 N N . TRP A 1 111 ? -11.783 -1.474 21.936 1.00 95.75 111 TRP A N 1
ATOM 843 C CA . TRP A 1 111 ? -12.171 -1.770 23.305 1.00 95.75 111 TRP A CA 1
ATOM 844 C C . TRP A 1 111 ? -13.451 -1.020 23.648 1.00 95.75 111 TRP A C 1
ATOM 846 O O . TRP A 1 111 ? -13.463 0.211 23.678 1.00 95.75 111 TRP A O 1
ATOM 856 N N . ASP A 1 112 ? -14.533 -1.750 23.889 1.00 93.94 112 ASP A N 1
ATOM 857 C CA . ASP A 1 112 ? -15.784 -1.163 24.349 1.00 93.94 112 ASP A CA 1
ATOM 858 C C . ASP A 1 112 ? -15.684 -0.958 25.872 1.00 93.94 112 ASP A C 1
ATOM 860 O O . ASP A 1 112 ? -15.767 -1.896 26.662 1.00 93.94 112 ASP A O 1
ATOM 864 N N . ILE A 1 113 ? -15.433 0.289 26.280 1.00 89.25 113 ILE A N 1
ATOM 865 C CA . ILE A 1 113 ? -15.224 0.676 27.685 1.00 89.25 113 ILE A CA 1
ATOM 866 C C . ILE A 1 113 ? -16.568 0.730 28.422 1.00 89.25 113 ILE A C 1
ATOM 868 O O . ILE A 1 113 ? -16.657 0.401 29.604 1.00 89.25 113 ILE A O 1
ATOM 872 N N . SER A 1 114 ? -17.616 1.174 27.729 1.00 87.38 114 SER A N 1
ATOM 873 C CA . SER A 1 114 ? -18.988 1.202 28.231 1.00 87.38 114 SER A CA 1
ATOM 874 C C . SER A 1 114 ? -19.985 1.039 27.084 1.00 87.38 114 SER A C 1
ATOM 876 O O . SER A 1 114 ? -19.610 1.043 25.912 1.00 87.38 114 SER A O 1
ATOM 878 N N . GLU A 1 115 ? -21.279 0.957 27.404 1.00 83.38 115 GLU A N 1
ATOM 879 C CA . GLU A 1 115 ? -22.351 0.922 26.395 1.00 83.38 115 GLU A CA 1
ATOM 880 C C . GLU A 1 115 ? -22.336 2.142 25.457 1.00 83.38 115 GLU A C 1
ATOM 882 O O . GLU A 1 115 ? -22.804 2.052 24.324 1.00 83.38 115 GLU A O 1
ATOM 887 N N . ILE A 1 116 ? -21.754 3.259 25.911 1.00 89.88 116 ILE A N 1
ATOM 888 C CA . ILE A 1 116 ? -21.776 4.562 25.235 1.00 89.88 116 ILE A CA 1
ATOM 889 C C . ILE A 1 116 ? -20.387 4.933 24.687 1.00 89.88 116 ILE A C 1
ATOM 891 O O . ILE A 1 116 ? -20.278 5.856 23.887 1.00 89.88 116 ILE A O 1
ATOM 895 N N . LEU A 1 117 ? -19.309 4.248 25.087 1.00 92.69 117 LEU A N 1
ATOM 896 C CA . LEU A 1 117 ? -17.938 4.637 24.743 1.00 92.69 117 LEU A CA 1
ATOM 897 C C . LEU A 1 117 ? -17.092 3.449 24.285 1.00 92.69 117 LEU A C 1
ATOM 899 O O . LEU A 1 117 ? -16.938 2.466 25.010 1.00 92.69 117 LEU A O 1
ATOM 903 N N . ALA A 1 118 ? -16.447 3.607 23.131 1.00 94.19 118 ALA A N 1
ATOM 904 C CA . ALA A 1 118 ? -15.434 2.692 22.624 1.00 94.19 118 ALA A CA 1
ATOM 905 C C . ALA A 1 118 ? -14.117 3.427 22.343 1.00 94.19 118 ALA A C 1
ATOM 907 O O . ALA A 1 118 ? -14.114 4.549 21.839 1.00 94.19 118 ALA A O 1
ATOM 908 N N . ALA A 1 119 ? -12.994 2.781 22.639 1.00 95.44 119 ALA A N 1
ATOM 909 C CA . ALA A 1 119 ? -11.672 3.198 22.195 1.00 95.44 119 ALA A CA 1
ATOM 910 C C . ALA A 1 119 ? -11.242 2.344 21.001 1.00 95.44 119 ALA A C 1
ATOM 912 O O . ALA A 1 119 ? -11.407 1.127 21.018 1.00 95.44 119 ALA A O 1
ATOM 913 N N . VAL A 1 120 ? -10.676 2.965 19.971 1.00 96.31 120 VAL A N 1
ATOM 914 C CA . VAL A 1 120 ? -10.154 2.280 18.785 1.00 96.31 120 VAL A CA 1
ATOM 915 C C . VAL A 1 120 ? -8.700 2.675 18.600 1.00 96.31 120 VAL A C 1
ATOM 917 O O . VAL A 1 120 ? -8.390 3.845 18.395 1.00 96.31 120 VAL A O 1
ATOM 920 N N . LEU A 1 121 ? -7.818 1.687 18.675 1.00 97.25 121 LEU A N 1
ATOM 921 C CA . LEU A 1 121 ? -6.406 1.798 18.349 1.00 97.25 121 LEU A CA 1
ATOM 922 C C . LEU A 1 121 ? -6.168 1.163 16.982 1.00 97.25 121 LEU A C 1
ATOM 924 O O . LEU A 1 121 ? -6.572 0.027 16.740 1.00 97.25 121 LEU A O 1
ATOM 928 N N . GLU A 1 122 ? -5.456 1.862 16.114 1.00 97.62 122 GLU A N 1
ATOM 929 C CA . GLU A 1 122 ? -4.973 1.335 14.847 1.00 97.62 122 GLU A CA 1
ATOM 930 C C . GLU A 1 122 ? -3.466 1.549 14.752 1.00 97.62 122 GLU A C 1
ATOM 932 O O . GLU A 1 122 ? -2.961 2.628 15.048 1.00 97.62 122 GLU A O 1
ATOM 937 N N . VAL A 1 123 ? -2.746 0.525 14.312 1.00 97.62 123 VAL A N 1
ATOM 938 C CA . VAL A 1 123 ? -1.318 0.589 14.001 1.00 97.62 123 VAL A CA 1
ATOM 939 C C . VAL A 1 123 ? -1.153 0.049 12.596 1.00 97.62 123 VAL A C 1
ATOM 941 O O . VAL A 1 123 ? -1.615 -1.052 12.306 1.00 97.62 123 VAL A O 1
ATOM 944 N N . TYR A 1 124 ? -0.510 0.805 11.720 1.00 96.00 124 TYR A N 1
ATOM 945 C CA . TYR A 1 124 ? -0.277 0.395 10.344 1.00 96.00 124 TYR A CA 1
ATOM 946 C C . TYR A 1 124 ? 1.194 0.542 9.987 1.00 96.00 124 TYR A C 1
ATOM 948 O O . TYR A 1 124 ? 1.857 1.501 10.377 1.00 96.00 124 TYR A O 1
ATOM 956 N N . PHE A 1 125 ? 1.694 -0.429 9.240 1.00 96.12 125 PHE A N 1
ATOM 957 C CA . PHE A 1 125 ? 3.032 -0.434 8.688 1.00 96.12 125 PHE A CA 1
ATOM 958 C C . PHE A 1 125 ? 2.947 -0.692 7.189 1.00 96.12 125 PHE A C 1
ATOM 960 O O . PHE A 1 125 ? 2.291 -1.643 6.758 1.00 96.12 125 PHE A O 1
ATOM 967 N N . THR A 1 126 ? 3.624 0.148 6.415 1.00 94.56 126 THR A N 1
ATOM 968 C CA . THR A 1 126 ? 3.734 0.018 4.964 1.00 94.56 126 THR A CA 1
ATOM 969 C C . THR A 1 126 ? 5.199 -0.003 4.573 1.00 94.56 126 THR A C 1
ATOM 971 O O . THR A 1 126 ? 5.999 0.791 5.066 1.00 94.56 126 THR A O 1
ATOM 974 N N . TRP A 1 127 ? 5.530 -0.909 3.665 1.00 94.12 127 TRP A N 1
ATOM 975 C CA . TRP A 1 127 ? 6.829 -1.005 3.028 1.00 94.12 127 TRP A CA 1
ATOM 976 C C . TRP A 1 127 ? 6.654 -0.788 1.524 1.00 94.12 127 TRP A C 1
ATOM 978 O O . TRP A 1 127 ? 6.102 -1.648 0.836 1.00 94.12 127 TRP A O 1
ATOM 988 N N . ASP A 1 128 ? 7.112 0.373 1.044 1.00 91.50 128 ASP A N 1
ATOM 989 C CA . ASP A 1 128 ? 7.052 0.789 -0.360 1.00 91.50 128 ASP A CA 1
ATOM 990 C C . ASP A 1 128 ? 8.449 1.131 -0.910 1.00 91.50 128 ASP A C 1
ATOM 992 O O . ASP A 1 128 ? 8.923 2.256 -0.796 1.00 91.50 128 ASP A O 1
ATOM 996 N N . ASP A 1 129 ? 9.108 0.169 -1.555 1.00 89.00 129 ASP A N 1
ATOM 997 C CA . ASP A 1 129 ? 10.422 0.389 -2.183 1.00 89.00 129 ASP A CA 1
ATOM 998 C C . ASP A 1 129 ? 10.336 1.075 -3.562 1.00 89.00 129 ASP A C 1
ATOM 1000 O O . ASP A 1 129 ? 11.317 1.092 -4.300 1.00 89.00 129 ASP A O 1
ATOM 1004 N N . ASN A 1 130 ? 9.180 1.621 -3.958 1.00 87.44 130 ASN A N 1
ATOM 1005 C CA . ASN A 1 130 ? 9.019 2.290 -5.256 1.00 87.44 130 ASN A CA 1
ATOM 1006 C C . ASN A 1 130 ? 9.190 3.807 -5.185 1.00 87.44 130 ASN A C 1
ATOM 1008 O O . ASN A 1 130 ? 9.118 4.484 -6.214 1.00 87.44 130 ASN A O 1
ATOM 1012 N N . GLN A 1 131 ? 9.391 4.359 -3.989 1.00 82.56 131 GLN A N 1
ATOM 1013 C CA . GLN A 1 131 ? 9.621 5.787 -3.841 1.00 82.56 131 GLN A CA 1
ATOM 1014 C C . GLN A 1 131 ? 11.029 6.132 -4.293 1.00 82.56 131 GLN A C 1
ATOM 1016 O O . GLN A 1 131 ? 12.011 5.513 -3.884 1.00 82.56 131 GLN A O 1
ATOM 1021 N N . SER A 1 132 ? 11.124 7.155 -5.129 1.00 83.44 132 SER A N 1
ATOM 1022 C CA . SER A 1 132 ? 12.389 7.605 -5.673 1.00 83.44 132 SER A CA 1
ATOM 1023 C C . SER A 1 132 ? 12.530 9.114 -5.587 1.00 83.44 132 SER A C 1
ATOM 1025 O O . SER A 1 132 ? 11.548 9.863 -5.550 1.00 83.44 132 SER A O 1
ATOM 1027 N N . ARG A 1 133 ? 13.779 9.567 -5.537 1.00 78.62 133 ARG A N 1
ATOM 1028 C CA . ARG A 1 133 ? 14.130 10.982 -5.544 1.00 78.62 133 ARG A CA 1
ATOM 1029 C C . ARG A 1 133 ? 15.138 11.256 -6.645 1.00 78.62 133 ARG A C 1
ATOM 1031 O O . ARG A 1 133 ? 16.105 10.520 -6.809 1.00 78.62 133 ARG A O 1
ATOM 1038 N N . PHE A 1 134 ? 14.939 12.369 -7.343 1.00 72.88 134 PHE A N 1
ATOM 1039 C CA . PHE A 1 134 ? 15.935 12.898 -8.262 1.00 72.88 134 PHE A CA 1
ATOM 1040 C C . PHE A 1 134 ? 17.079 13.543 -7.483 1.00 72.88 134 PHE A C 1
ATOM 1042 O O . PHE A 1 134 ? 16.865 14.466 -6.688 1.00 72.88 134 PHE A O 1
ATOM 1049 N N . VAL A 1 135 ? 18.288 13.055 -7.728 1.00 73.12 135 VAL A N 1
ATOM 1050 C CA . VAL A 1 135 ? 19.535 13.603 -7.204 1.00 73.12 135 VAL A CA 1
ATOM 1051 C C . VAL A 1 135 ? 20.315 14.172 -8.383 1.00 73.12 135 VAL A C 1
ATOM 1053 O O . VAL A 1 135 ? 20.423 13.538 -9.430 1.00 73.12 135 VAL A O 1
ATOM 1056 N N . SER A 1 136 ? 20.820 15.395 -8.230 1.00 70.44 136 SER A N 1
ATOM 1057 C CA . SER A 1 136 ? 21.705 16.023 -9.209 1.00 70.44 136 SER A CA 1
ATOM 1058 C C . SER A 1 136 ? 23.155 15.923 -8.750 1.00 70.44 136 SER A C 1
ATOM 1060 O O . SER A 1 136 ? 23.437 16.095 -7.561 1.00 70.44 136 SER A O 1
ATOM 1062 N N . ASP A 1 137 ? 24.078 15.704 -9.682 1.00 71.38 137 ASP A N 1
ATOM 1063 C CA . ASP A 1 137 ? 25.511 15.778 -9.393 1.00 71.38 137 ASP A CA 1
ATOM 1064 C C . ASP A 1 137 ? 25.969 17.200 -8.991 1.00 71.38 137 ASP A C 1
ATOM 1066 O O . ASP A 1 137 ? 25.218 18.175 -9.072 1.00 71.38 137 ASP A O 1
ATOM 1070 N N . PHE A 1 138 ? 27.226 17.325 -8.543 1.00 59.28 138 PHE A N 1
ATOM 1071 C CA . PHE A 1 138 ? 27.810 18.594 -8.078 1.00 59.28 138 PHE A CA 1
ATOM 1072 C C . PHE A 1 138 ? 27.792 19.707 -9.143 1.00 59.28 138 PHE A C 1
ATOM 1074 O O . PHE A 1 138 ? 27.816 20.887 -8.799 1.00 59.28 138 PHE A O 1
ATOM 1081 N N . TYR A 1 139 ? 27.735 19.344 -10.428 1.00 66.44 139 TYR A N 1
ATOM 1082 C CA . TYR A 1 139 ? 27.683 20.288 -11.544 1.00 66.44 139 TYR A CA 1
ATOM 1083 C C . TYR A 1 139 ? 26.255 20.518 -12.070 1.00 66.44 139 TYR A C 1
ATOM 1085 O O . TYR A 1 139 ? 26.066 21.363 -12.944 1.00 66.44 139 TYR A O 1
ATOM 1093 N N . GLY A 1 140 ? 25.253 19.806 -11.542 1.00 59.59 140 GLY A N 1
ATOM 1094 C CA . GLY A 1 140 ? 23.868 19.830 -12.010 1.00 59.59 140 GLY A CA 1
ATOM 1095 C C . GLY A 1 140 ? 23.669 19.250 -13.414 1.00 59.59 140 GLY A C 1
ATOM 1096 O O . GLY A 1 140 ? 22.636 19.509 -14.028 1.00 59.59 140 GLY A O 1
ATOM 1097 N N . LEU A 1 141 ? 24.654 18.516 -13.944 1.00 59.72 141 LEU A N 1
ATOM 1098 C CA . LEU A 1 141 ? 24.670 18.041 -15.332 1.00 59.72 141 LEU A CA 1
ATOM 1099 C C . LEU A 1 141 ? 24.046 16.653 -15.478 1.00 59.72 141 LEU A C 1
ATOM 1101 O O . LEU A 1 141 ? 23.394 16.389 -16.486 1.00 59.72 141 LEU A O 1
ATOM 1105 N N . ASN A 1 142 ? 24.198 15.790 -14.472 1.00 59.75 142 ASN A N 1
ATOM 1106 C CA . ASN A 1 142 ? 23.515 14.503 -14.408 1.00 59.75 142 ASN A CA 1
ATOM 1107 C C . ASN A 1 142 ? 22.439 14.533 -13.327 1.00 59.75 142 ASN A C 1
ATOM 1109 O O . ASN A 1 142 ? 22.716 14.851 -12.170 1.00 59.75 142 ASN A O 1
ATOM 1113 N N . ILE A 1 143 ? 21.216 14.189 -13.724 1.00 64.31 143 ILE A N 1
ATOM 1114 C CA . ILE A 1 143 ? 20.097 13.936 -12.821 1.00 64.31 143 ILE A CA 1
ATOM 1115 C C . ILE A 1 143 ? 19.819 12.440 -12.895 1.00 64.31 143 ILE A C 1
ATOM 1117 O O . ILE A 1 143 ? 19.426 11.938 -13.949 1.00 64.31 143 ILE A O 1
ATOM 1121 N N . HIS A 1 144 ? 20.011 11.730 -11.790 1.00 69.94 144 HIS A N 1
ATOM 1122 C CA . HIS A 1 144 ? 19.672 10.314 -11.676 1.00 69.94 144 HIS A CA 1
ATOM 1123 C C . HIS A 1 144 ? 18.663 10.097 -10.549 1.00 69.94 144 HIS A C 1
ATOM 1125 O O . HIS A 1 144 ? 18.479 10.942 -9.673 1.00 69.94 144 HIS A O 1
ATOM 1131 N N . SER A 1 145 ? 17.938 8.986 -10.627 1.00 73.31 145 SER A N 1
ATOM 1132 C CA . SER A 1 145 ? 16.942 8.610 -9.628 1.00 73.31 145 SER A CA 1
ATOM 1133 C C . SER A 1 145 ? 17.564 7.624 -8.647 1.00 73.31 145 SER A C 1
ATOM 1135 O O . SER A 1 145 ? 18.238 6.688 -9.071 1.00 73.31 145 SER A O 1
ATOM 1137 N N . GLU A 1 146 ? 17.343 7.827 -7.352 1.00 80.81 146 GLU A N 1
ATOM 1138 C CA . GLU A 1 146 ? 17.734 6.895 -6.291 1.00 80.81 146 GLU A CA 1
ATOM 1139 C C . GLU A 1 146 ? 16.501 6.483 -5.487 1.00 80.81 146 GLU A C 1
ATOM 1141 O O . GLU A 1 146 ? 15.592 7.291 -5.266 1.00 80.81 146 GLU A O 1
ATOM 1146 N N . PHE A 1 147 ? 16.467 5.223 -5.046 1.00 83.44 147 PHE A N 1
ATOM 1147 C CA . PHE A 1 147 ? 15.407 4.730 -4.170 1.00 83.44 147 PHE A CA 1
ATOM 1148 C C . PHE A 1 147 ? 15.487 5.383 -2.789 1.00 83.44 147 PHE A C 1
ATOM 1150 O O . PHE A 1 147 ? 16.564 5.542 -2.214 1.00 83.44 147 PHE A O 1
ATOM 1157 N N . LEU A 1 148 ? 14.325 5.715 -2.238 1.00 79.31 148 LEU A N 1
ATOM 1158 C CA . LEU A 1 148 ? 14.161 6.086 -0.839 1.00 79.31 148 LEU A CA 1
ATOM 1159 C C . LEU A 1 148 ? 13.783 4.844 -0.025 1.00 79.31 148 LEU A C 1
ATOM 1161 O O . LEU A 1 148 ? 13.030 3.996 -0.494 1.00 79.31 148 LEU A O 1
ATOM 1165 N N . ASP A 1 149 ? 14.258 4.762 1.219 1.00 75.81 149 ASP A N 1
ATOM 1166 C CA . ASP A 1 149 ? 13.747 3.779 2.180 1.00 75.81 149 ASP A CA 1
ATOM 1167 C C . ASP A 1 149 ? 12.406 4.286 2.733 1.00 75.81 149 ASP A C 1
ATOM 1169 O O . ASP A 1 149 ? 12.376 5.125 3.637 1.00 75.81 149 ASP A O 1
ATOM 1173 N N . ALA A 1 150 ? 11.289 3.837 2.151 1.00 79.50 150 ALA A N 1
ATOM 1174 C CA . ALA A 1 150 ? 9.947 4.277 2.541 1.00 79.50 150 ALA A CA 1
ATOM 1175 C C . ALA A 1 150 ? 9.214 3.230 3.393 1.00 79.50 150 ALA A C 1
ATOM 1177 O O . ALA A 1 150 ? 8.093 2.800 3.105 1.00 79.50 150 ALA A O 1
ATOM 1178 N N . ARG A 1 151 ? 9.854 2.832 4.495 1.00 91.12 151 ARG A N 1
ATOM 1179 C CA . ARG A 1 151 ? 9.198 2.114 5.595 1.00 91.12 151 ARG A CA 1
ATOM 1180 C C . ARG A 1 151 ? 8.450 3.108 6.473 1.00 91.12 151 ARG A C 1
ATOM 1182 O O . ARG A 1 151 ? 9.058 3.914 7.175 1.00 91.12 151 ARG A O 1
ATOM 1189 N N . ILE A 1 152 ? 7.126 3.035 6.454 1.00 90.19 152 ILE A N 1
ATOM 1190 C CA . ILE A 1 152 ? 6.251 3.969 7.164 1.00 90.19 152 ILE A CA 1
ATOM 1191 C C . ILE A 1 152 ? 5.522 3.213 8.268 1.00 90.19 152 ILE A C 1
ATOM 1193 O O . ILE A 1 152 ? 4.790 2.266 7.995 1.00 90.19 152 ILE A O 1
ATOM 1197 N N . LEU A 1 153 ? 5.698 3.657 9.513 1.00 94.44 153 LEU A N 1
ATOM 1198 C CA . LEU A 1 153 ? 4.916 3.212 10.664 1.00 94.44 153 LEU A CA 1
ATOM 1199 C C . LEU A 1 153 ? 4.010 4.356 11.111 1.00 94.44 153 LEU A C 1
ATOM 1201 O O . LEU A 1 153 ? 4.485 5.463 11.364 1.00 94.44 153 LEU A O 1
ATOM 1205 N N . GLY A 1 154 ? 2.720 4.078 11.249 1.00 94.31 154 GLY A N 1
ATOM 1206 C CA . GLY A 1 154 ? 1.753 5.029 11.767 1.00 94.31 154 GLY A CA 1
ATOM 1207 C C . GLY A 1 154 ? 0.829 4.404 12.799 1.00 94.31 154 GLY A C 1
ATOM 1208 O O . GLY A 1 154 ? 0.673 3.186 12.896 1.00 94.31 154 GLY A O 1
ATOM 1209 N N . MET A 1 155 ? 0.234 5.273 13.606 1.00 97.19 155 MET A N 1
ATOM 1210 C CA . MET A 1 155 ? -0.661 4.893 14.687 1.00 97.19 155 MET A CA 1
ATOM 1211 C C . MET A 1 155 ? -1.784 5.917 14.798 1.00 97.19 155 MET A C 1
ATOM 1213 O O . MET A 1 155 ? -1.558 7.115 14.628 1.00 97.19 155 MET A O 1
ATOM 1217 N N . ASN A 1 156 ? -2.982 5.442 15.108 1.00 97.00 156 ASN A N 1
ATOM 1218 C CA . ASN A 1 156 ? -4.147 6.261 15.392 1.00 97.00 156 ASN A CA 1
ATOM 1219 C C . ASN A 1 156 ? -4.842 5.742 16.654 1.00 97.00 156 ASN A C 1
ATOM 1221 O O . ASN A 1 156 ? -4.964 4.535 16.844 1.00 97.00 156 ASN A O 1
ATOM 1225 N N . LEU A 1 157 ? -5.299 6.654 17.506 1.00 96.25 157 LEU A N 1
ATOM 1226 C CA . LEU A 1 157 ? -6.118 6.350 18.669 1.00 96.25 157 LEU A CA 1
ATOM 1227 C C . LEU A 1 157 ? -7.331 7.277 18.657 1.00 96.25 157 LEU A C 1
ATOM 1229 O O . LEU A 1 157 ? -7.183 8.498 18.690 1.00 96.25 157 LEU A O 1
ATOM 1233 N N . ALA A 1 158 ? -8.523 6.692 18.656 1.00 95.75 158 ALA A N 1
ATOM 1234 C CA . ALA A 1 158 ? -9.783 7.417 18.658 1.00 95.75 158 ALA A CA 1
ATOM 1235 C C . ALA A 1 158 ? -10.689 6.951 19.802 1.00 95.75 158 ALA A C 1
ATOM 1237 O O . ALA A 1 158 ? -10.711 5.775 20.161 1.00 95.75 158 ALA A O 1
ATOM 1238 N N . LEU A 1 159 ? -11.470 7.884 20.348 1.00 94.75 159 LEU A N 1
ATOM 1239 C CA . LEU A 1 159 ? -12.588 7.595 21.243 1.00 94.75 159 LEU A CA 1
ATOM 1240 C C . LEU A 1 159 ? -13.884 7.870 20.485 1.00 94.75 159 LEU A C 1
ATOM 1242 O O . LEU A 1 159 ? -14.074 8.964 19.955 1.00 94.75 159 LEU A O 1
ATOM 1246 N N . GLN A 1 160 ? -14.767 6.880 20.431 1.00 91.38 160 GLN A N 1
ATOM 1247 C CA . GLN A 1 160 ? -16.026 6.948 19.708 1.00 91.38 160 GLN A CA 1
ATOM 1248 C C . GLN A 1 160 ? -17.196 6.800 20.678 1.00 91.38 160 GLN A C 1
ATOM 1250 O O . GLN A 1 160 ? -17.266 5.836 21.443 1.00 91.38 160 GLN A O 1
ATOM 1255 N N . ALA A 1 161 ? -18.127 7.752 20.617 1.00 89.00 161 ALA A N 1
ATOM 1256 C CA . ALA A 1 161 ? -19.403 7.644 21.306 1.00 89.00 161 ALA A CA 1
ATOM 1257 C C . ALA A 1 161 ? -20.363 6.745 20.510 1.00 89.00 161 ALA A C 1
ATOM 1259 O O . ALA A 1 161 ? -20.438 6.828 19.281 1.00 89.00 161 ALA A O 1
ATOM 1260 N N . ARG A 1 162 ? -21.085 5.882 21.220 1.00 76.12 162 ARG A N 1
ATOM 1261 C CA . ARG A 1 162 ? -22.064 4.938 20.688 1.00 76.12 162 ARG A CA 1
ATOM 1262 C C . ARG A 1 162 ? -23.445 5.446 21.110 1.00 76.12 162 ARG A C 1
ATOM 1264 O O . ARG A 1 162 ? -23.786 5.377 22.287 1.00 76.12 162 ARG A O 1
ATOM 1271 N N . PHE A 1 163 ? -24.163 6.050 20.167 1.00 65.12 163 PHE A N 1
ATOM 1272 C CA . PHE A 1 163 ? -25.528 6.556 20.349 1.00 65.12 163 PHE A CA 1
ATOM 1273 C C . PHE A 1 163 ? -26.528 5.602 19.703 1.00 65.12 163 PHE A C 1
ATOM 1275 O O . PHE A 1 163 ? -26.179 5.044 18.635 1.00 65.12 163 PHE A O 1
#

Sequence (163 aa):
HLHAMYQTLSFLLHEAPSFTPFQDFPDAASTTGEFFVAAGFDYHFESLHLTPGIVGGVQLPATYSIENLAVGGLEFGGKRTVVVQSASQRSVLPEGEDARPVYSIKGTCRWDISEILAAVLEVYFTWDDNQSRFVSDFYGLNIHSEFLDARILGMNLALQARF